Protein AF-A0A3R8L0I9-F1 (afdb_monomer_lite)

Sequence (86 aa):
MEKIANRIVSYLDTDQAAWNEIERMQMILGLQVLIHNIVMTGTILFLALLTGMLWEAAILLTAYGALKMTVGGVHFKTSCACREYN

Secondary structure (DSSP, 8-state):
-HHHHHHHHHHH-SSTTS--HHHHHHHHHHHHHHHHHHHHHHHHHHHHHHTT-HHHHHHHHHHHHHHHHHHS---TTSTTGGGS--

Organism: NCBI:txid2044587

pLDDT: mean 71.38, std 16.13, range [34.78, 90.38]

Foldseek 3Di:
DLVVLVVVLVVVCPPVPPDDPVRSVVSSVVVVVVVVVVVVLVVLCVVCVVVVNNPVSVVVVVVVVVVCCVVVDPVVPPPVVVVVPD

Radius of gyration: 17.26 Å; chains: 1; bounding box: 36×31×45 Å

Structure (mmCIF, N/CA/C/O backbone):
data_AF-A0A3R8L0I9-F1
#
_entry.id   AF-A0A3R8L0I9-F1
#
loop_
_atom_site.group_PDB
_atom_site.id
_atom_site.type_symbol
_atom_site.label_atom_id
_atom_site.label_alt_id
_atom_site.label_comp_id
_atom_site.label_asym_id
_atom_site.label_entity_id
_atom_site.label_seq_id
_atom_site.pdbx_PDB_ins_code
_atom_site.Cartn_x
_atom_site.Cartn_y
_atom_site.Cartn_z
_atom_site.occupancy
_atom_site.B_iso_or_equiv
_atom_site.auth_seq_id
_atom_site.auth_comp_id
_atom_site.auth_asym_id
_atom_site.auth_atom_id
_atom_site.pdbx_PDB_model_num
ATOM 1 N N . MET A 1 1 ? 0.712 11.048 -6.305 1.00 58.66 1 MET A N 1
ATOM 2 C CA . MET A 1 1 ? 1.416 9.746 -6.216 1.00 58.66 1 MET A CA 1
ATOM 3 C C . MET A 1 1 ? 2.499 9.602 -7.282 1.00 58.66 1 MET A C 1
ATOM 5 O O . MET A 1 1 ? 3.564 9.099 -6.960 1.00 58.66 1 MET A O 1
ATOM 9 N N . GLU A 1 2 ? 2.293 10.140 -8.485 1.00 56.25 2 GLU A N 1
ATOM 10 C CA . GLU A 1 2 ? 3.242 10.088 -9.613 1.00 56.25 2 GLU A CA 1
ATOM 11 C C . GLU A 1 2 ? 4.667 10.596 -9.296 1.00 56.25 2 GLU A C 1
ATOM 13 O O . GLU A 1 2 ? 5.641 9.903 -9.555 1.00 56.25 2 GLU A O 1
ATOM 18 N N . LYS A 1 3 ? 4.818 11.744 -8.610 1.00 68.94 3 LYS A N 1
ATOM 19 C CA . LYS A 1 3 ? 6.141 12.272 -8.195 1.00 68.94 3 LYS A CA 1
ATOM 20 C C . LYS A 1 3 ? 6.915 11.353 -7.238 1.00 68.94 3 LYS A C 1
ATOM 22 O O . LYS A 1 3 ? 8.141 11.379 -7.234 1.00 68.94 3 LYS A O 1
ATOM 27 N N . ILE A 1 4 ? 6.212 10.575 -6.410 1.00 68.62 4 ILE A N 1
ATOM 28 C CA . ILE A 1 4 ? 6.825 9.634 -5.457 1.00 68.62 4 ILE A CA 1
ATOM 29 C C . ILE A 1 4 ? 7.232 8.361 -6.200 1.00 68.62 4 ILE A C 1
ATOM 31 O O . ILE A 1 4 ? 8.354 7.894 -6.025 1.00 68.62 4 ILE A O 1
ATOM 35 N N . ALA A 1 5 ? 6.359 7.861 -7.080 1.00 63.19 5 ALA A N 1
ATOM 36 C CA . ALA A 1 5 ? 6.657 6.714 -7.926 1.00 63.19 5 ALA A CA 1
ATOM 37 C C . ALA A 1 5 ? 7.872 6.984 -8.829 1.00 63.19 5 ALA A C 1
ATOM 39 O O . ALA A 1 5 ? 8.819 6.207 -8.809 1.00 63.19 5 ALA A O 1
ATOM 40 N N . ASN A 1 6 ? 7.918 8.139 -9.501 1.00 66.44 6 ASN A N 1
ATOM 41 C CA . ASN A 1 6 ? 9.053 8.535 -10.341 1.00 66.44 6 ASN A CA 1
ATOM 42 C C . ASN A 1 6 ? 10.366 8.659 -9.561 1.00 66.44 6 ASN A C 1
ATOM 44 O O . ASN A 1 6 ? 11.419 8.315 -10.089 1.00 66.44 6 ASN A O 1
ATOM 48 N N . ARG A 1 7 ? 10.324 9.115 -8.301 1.00 69.44 7 ARG A N 1
ATOM 49 C CA . ARG A 1 7 ? 11.520 9.167 -7.449 1.00 69.44 7 ARG A CA 1
ATOM 50 C C . ARG A 1 7 ? 12.049 7.772 -7.142 1.00 69.44 7 ARG A C 1
ATOM 52 O O . ARG A 1 7 ? 13.242 7.547 -7.263 1.00 69.44 7 ARG A O 1
ATOM 59 N N . ILE A 1 8 ? 11.172 6.848 -6.763 1.00 69.44 8 ILE A N 1
ATOM 60 C CA . ILE A 1 8 ? 11.548 5.471 -6.420 1.00 69.44 8 ILE A CA 1
ATOM 61 C C . ILE A 1 8 ? 12.034 4.718 -7.665 1.00 69.44 8 ILE A C 1
ATOM 63 O O . ILE A 1 8 ? 13.064 4.057 -7.600 1.00 69.44 8 ILE A O 1
ATOM 67 N N . VAL A 1 9 ? 11.359 4.883 -8.806 1.00 68.81 9 VAL A N 1
ATOM 68 C CA . VAL A 1 9 ? 11.811 4.349 -10.101 1.00 68.81 9 VAL A CA 1
ATOM 69 C C . VAL A 1 9 ? 13.187 4.907 -10.452 1.00 68.81 9 VAL A C 1
ATOM 71 O O . VAL A 1 9 ? 14.062 4.141 -10.815 1.00 68.81 9 VAL A O 1
ATOM 74 N N . SER A 1 10 ? 13.428 6.205 -10.245 1.00 67.69 10 SER A N 1
ATOM 75 C CA . SER A 1 10 ? 14.747 6.814 -10.457 1.00 67.69 10 SER A CA 1
ATOM 76 C C . SER A 1 10 ? 15.839 6.295 -9.512 1.00 67.69 10 SER A C 1
ATOM 78 O O . SER A 1 10 ? 17.007 6.398 -9.865 1.00 67.69 10 SER A O 1
ATOM 80 N N . TYR A 1 11 ? 15.496 5.778 -8.327 1.00 68.25 11 TYR A N 1
ATOM 81 C CA . TYR A 1 11 ? 16.451 5.091 -7.446 1.00 68.25 11 TYR A CA 1
ATOM 82 C C . TYR A 1 11 ? 16.691 3.636 -7.871 1.00 68.25 11 TYR A C 1
ATOM 84 O O . TYR A 1 11 ? 17.784 3.115 -7.682 1.00 68.25 11 TYR A O 1
ATOM 92 N N . LEU A 1 12 ? 15.685 2.966 -8.435 1.00 66.00 12 LEU A N 1
ATOM 93 C CA . LEU A 1 12 ? 15.808 1.596 -8.953 1.00 66.00 12 LEU A CA 1
ATOM 94 C C . LEU A 1 12 ? 16.544 1.556 -10.303 1.00 66.00 12 LEU A C 1
ATOM 96 O O . LEU A 1 12 ? 17.267 0.609 -10.588 1.00 66.00 12 LEU A O 1
ATOM 100 N N . ASP A 1 13 ? 16.410 2.621 -11.087 1.00 66.69 13 ASP A N 1
ATOM 101 C CA . ASP A 1 13 ? 17.031 2.870 -12.389 1.00 66.69 13 ASP A CA 1
ATOM 102 C C . ASP A 1 13 ? 18.408 3.552 -12.228 1.00 66.69 13 ASP A C 1
ATOM 104 O O . ASP A 1 13 ? 18.696 4.582 -12.835 1.00 66.69 13 ASP A O 1
ATOM 108 N N . THR A 1 14 ? 19.245 3.023 -11.323 1.00 61.47 14 THR A N 1
ATOM 109 C CA . THR A 1 14 ? 20.614 3.539 -11.085 1.00 61.47 14 THR A CA 1
ATOM 110 C C . THR A 1 14 ? 21.542 3.239 -12.276 1.00 61.47 14 THR A C 1
ATOM 112 O O . THR A 1 14 ? 22.511 3.957 -12.505 1.00 61.47 14 THR A O 1
ATOM 115 N N . ASP A 1 15 ? 21.200 2.229 -13.079 1.00 57.00 15 ASP A N 1
ATOM 116 C CA . ASP A 1 15 ? 21.847 1.874 -14.342 1.00 57.00 15 ASP A CA 1
ATOM 117 C C . ASP A 1 15 ? 20.883 2.243 -15.484 1.00 57.00 15 ASP A C 1
ATOM 119 O O . ASP A 1 15 ? 20.130 1.401 -15.974 1.00 57.00 15 ASP A O 1
ATOM 123 N N . GLN A 1 16 ? 20.867 3.526 -15.878 1.00 56.28 16 GLN A N 1
ATOM 124 C CA . GLN A 1 16 ? 19.948 4.135 -16.869 1.00 56.28 16 GLN A CA 1
ATOM 125 C C . GLN A 1 16 ? 19.935 3.464 -18.267 1.00 56.28 16 GLN A C 1
ATOM 127 O O . GLN A 1 16 ? 19.281 3.953 -19.186 1.00 56.28 16 GLN A O 1
ATOM 132 N N . ALA A 1 17 ? 20.677 2.371 -18.456 1.00 56.47 17 ALA A N 1
ATOM 133 C CA . ALA A 1 17 ? 20.777 1.598 -19.688 1.00 56.47 17 ALA A CA 1
ATOM 134 C C . ALA A 1 17 ? 20.018 0.256 -19.648 1.00 56.47 17 ALA A C 1
ATOM 136 O O . ALA A 1 17 ? 19.957 -0.425 -20.670 1.00 56.47 17 ALA A O 1
ATOM 137 N N . ALA A 1 18 ? 19.470 -0.159 -18.499 1.00 62.00 18 ALA A N 1
ATOM 138 C CA . ALA A 1 18 ? 18.964 -1.525 -18.336 1.00 62.00 18 ALA A CA 1
ATOM 139 C C . ALA A 1 18 ? 17.462 -1.714 -18.641 1.00 62.00 18 ALA A C 1
ATOM 141 O O . ALA A 1 18 ? 17.040 -2.856 -18.800 1.00 62.00 18 A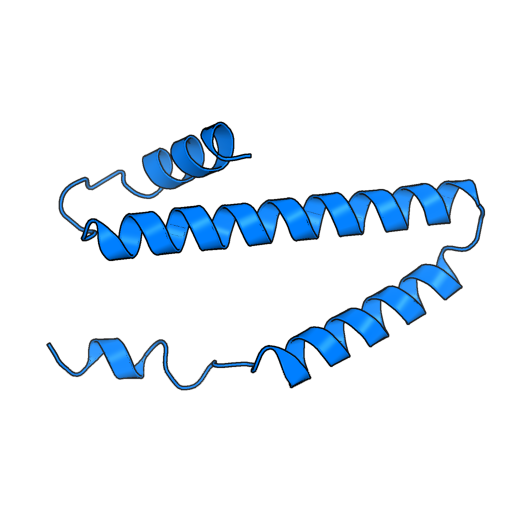LA A O 1
ATOM 142 N N . TRP A 1 19 ? 16.654 -0.644 -18.695 1.00 62.91 19 TRP A N 1
ATOM 143 C CA . TRP A 1 19 ? 15.186 -0.740 -18.762 1.00 62.91 19 TRP A CA 1
ATOM 144 C C . TRP A 1 19 ? 14.643 0.035 -19.965 1.00 62.91 19 TRP A C 1
ATOM 146 O O . TRP A 1 19 ? 14.966 1.207 -20.161 1.00 62.91 19 TRP A O 1
ATOM 156 N N . ASN A 1 20 ? 13.788 -0.604 -20.761 1.00 73.25 20 ASN A N 1
ATOM 157 C CA . ASN A 1 20 ? 13.101 0.049 -21.874 1.00 73.25 20 ASN A CA 1
ATOM 158 C C . ASN A 1 20 ? 11.983 0.985 -21.357 1.00 73.25 20 ASN A C 1
ATOM 160 O O . ASN A 1 20 ? 11.427 0.774 -20.278 1.00 73.25 20 ASN A O 1
ATOM 164 N N . GLU A 1 21 ? 11.585 1.991 -22.143 1.00 74.75 21 GLU A N 1
ATOM 165 C CA . GLU A 1 21 ? 10.584 3.004 -21.748 1.00 74.75 21 GLU A CA 1
ATOM 166 C C . GLU A 1 21 ? 9.244 2.375 -21.311 1.00 74.75 21 GLU A C 1
ATOM 168 O O . GLU A 1 21 ? 8.594 2.823 -20.364 1.00 74.75 21 GLU A O 1
ATOM 173 N N . ILE A 1 22 ? 8.854 1.270 -21.956 1.00 75.00 22 ILE A N 1
ATOM 174 C CA . ILE A 1 22 ? 7.649 0.505 -21.607 1.00 75.00 22 ILE A CA 1
ATOM 175 C C . ILE A 1 22 ? 7.779 -0.136 -20.219 1.00 75.00 22 ILE A C 1
ATOM 177 O O . ILE A 1 22 ? 6.842 -0.065 -19.423 1.00 75.00 22 ILE A O 1
ATOM 181 N N . GLU A 1 23 ? 8.931 -0.732 -19.907 1.00 73.06 23 GLU A N 1
ATOM 182 C CA . GLU A 1 23 ? 9.190 -1.363 -18.605 1.00 73.06 23 GLU A CA 1
ATOM 183 C C . GLU A 1 23 ? 9.201 -0.312 -17.493 1.00 73.06 23 GLU A C 1
ATOM 185 O O . GLU A 1 23 ? 8.641 -0.523 -16.413 1.00 73.06 23 GLU A O 1
ATOM 190 N N . ARG A 1 24 ? 9.751 0.871 -17.787 1.00 71.81 24 ARG A N 1
ATOM 191 C CA . ARG A 1 24 ? 9.749 2.021 -16.881 1.00 71.81 24 ARG A CA 1
ATOM 192 C C . ARG A 1 24 ? 8.329 2.487 -16.564 1.00 71.81 24 ARG A C 1
ATOM 194 O O . ARG A 1 24 ? 7.981 2.629 -15.389 1.00 71.81 24 ARG A O 1
ATOM 201 N N . MET A 1 25 ? 7.482 2.657 -17.581 1.00 75.62 25 MET A N 1
ATOM 202 C CA . MET A 1 25 ? 6.072 3.018 -17.386 1.00 75.62 25 MET A CA 1
ATOM 203 C C . MET A 1 25 ? 5.291 1.943 -16.621 1.00 75.62 25 MET A C 1
ATOM 205 O O . MET A 1 25 ? 4.513 2.278 -15.723 1.00 75.62 25 MET A O 1
ATOM 209 N N . GLN A 1 26 ? 5.516 0.659 -16.915 1.00 77.25 26 GLN A N 1
ATOM 210 C CA . GLN A 1 26 ? 4.894 -0.445 -16.175 1.00 77.25 26 GLN A CA 1
ATOM 211 C C . GLN A 1 26 ? 5.309 -0.446 -14.698 1.00 77.25 26 GLN A C 1
ATOM 213 O O . GLN A 1 26 ? 4.458 -0.640 -13.826 1.00 77.25 26 GLN A O 1
ATOM 218 N N . MET A 1 27 ? 6.582 -0.170 -14.399 1.00 78.00 27 MET A N 1
ATOM 219 C CA . MET A 1 27 ? 7.080 -0.090 -13.024 1.00 78.00 27 MET A CA 1
ATOM 220 C C . MET A 1 27 ? 6.471 1.097 -12.266 1.00 78.00 27 MET A C 1
ATOM 222 O O . MET A 1 27 ? 6.009 0.927 -11.136 1.00 78.00 27 MET A O 1
ATOM 226 N N . ILE A 1 28 ? 6.397 2.277 -12.896 1.00 76.69 28 ILE A N 1
ATOM 227 C CA . ILE A 1 28 ? 5.753 3.470 -12.319 1.00 76.69 28 ILE A CA 1
ATOM 228 C C . ILE A 1 28 ? 4.284 3.178 -11.992 1.00 76.69 28 ILE A C 1
ATOM 230 O O . ILE A 1 28 ? 3.832 3.457 -10.876 1.00 76.69 28 ILE A O 1
ATOM 234 N N . LEU A 1 29 ? 3.549 2.577 -12.933 1.00 78.81 29 LEU A N 1
ATOM 235 C CA . LEU A 1 29 ? 2.138 2.239 -12.752 1.00 78.81 29 LEU A CA 1
ATOM 236 C C . LEU A 1 29 ? 1.952 1.204 -11.633 1.00 78.81 29 LEU A C 1
ATOM 238 O O . LEU A 1 29 ? 1.120 1.393 -10.742 1.00 78.81 29 LEU A O 1
ATOM 242 N N . GLY A 1 30 ? 2.758 0.139 -11.637 1.00 78.94 30 GLY A N 1
ATOM 243 C CA . GLY A 1 30 ? 2.724 -0.906 -10.614 1.00 78.94 30 GLY A CA 1
ATOM 244 C C . GLY A 1 30 ? 3.004 -0.353 -9.218 1.00 78.94 30 GLY A C 1
ATOM 245 O O . GLY A 1 30 ? 2.275 -0.643 -8.267 1.00 78.94 30 GLY A O 1
ATOM 246 N N . LEU A 1 31 ? 4.001 0.523 -9.101 1.00 79.38 31 LEU A N 1
ATOM 247 C CA . LEU A 1 31 ? 4.345 1.178 -7.847 1.00 79.38 31 LEU A CA 1
ATOM 248 C C . LEU A 1 31 ? 3.254 2.149 -7.380 1.00 79.38 31 LEU A C 1
ATOM 250 O O . LEU A 1 31 ? 2.937 2.196 -6.190 1.00 79.38 31 LEU A O 1
ATOM 254 N N . GLN A 1 32 ? 2.637 2.897 -8.294 1.00 80.62 32 GLN A N 1
ATOM 255 C CA . GLN A 1 32 ? 1.518 3.776 -7.965 1.00 80.62 32 GLN A CA 1
ATOM 256 C C . GLN A 1 32 ? 0.319 2.985 -7.429 1.00 80.62 32 GLN A C 1
ATOM 258 O O . GLN A 1 32 ? -0.267 3.377 -6.416 1.00 80.62 32 GLN A O 1
ATOM 263 N N . VAL A 1 33 ? -0.015 1.855 -8.058 1.00 82.56 33 VAL A N 1
ATOM 264 C CA . VAL A 1 33 ? -1.083 0.956 -7.593 1.00 82.56 33 VAL A CA 1
ATOM 265 C C . VAL A 1 33 ? -0.733 0.344 -6.234 1.00 82.56 33 VAL A C 1
ATOM 267 O O . VAL A 1 33 ? -1.598 0.263 -5.358 1.00 82.56 33 VAL A O 1
ATOM 270 N N . LEU A 1 34 ? 0.525 -0.049 -6.020 1.00 81.00 34 LEU A N 1
ATOM 271 C CA . LEU A 1 34 ? 0.994 -0.588 -4.744 1.00 81.00 34 LEU A CA 1
ATOM 272 C C . LEU A 1 34 ? 0.852 0.440 -3.615 1.00 81.00 34 LEU A C 1
ATOM 274 O O . LEU A 1 34 ? 0.208 0.155 -2.605 1.00 81.00 34 LEU A O 1
ATOM 278 N N . ILE A 1 35 ? 1.393 1.647 -3.806 1.00 81.94 35 ILE A N 1
ATOM 279 C CA . ILE A 1 35 ? 1.322 2.733 -2.819 1.00 81.94 35 ILE A CA 1
ATOM 280 C C . ILE A 1 35 ? -0.138 3.077 -2.522 1.00 81.94 35 ILE A C 1
ATOM 282 O O . ILE A 1 35 ? -0.512 3.190 -1.355 1.00 81.94 35 ILE A O 1
ATOM 286 N N . HIS A 1 36 ? -0.981 3.190 -3.552 1.00 84.00 36 HIS A N 1
ATOM 287 C CA . HIS A 1 36 ? -2.397 3.482 -3.354 1.00 84.00 36 HIS A CA 1
ATOM 288 C C . HIS A 1 36 ? -3.084 2.405 -2.501 1.00 84.00 36 HIS A C 1
ATOM 290 O O . HIS A 1 36 ? -3.827 2.742 -1.574 1.00 84.00 36 HIS A O 1
ATOM 296 N N . ASN A 1 37 ? -2.829 1.124 -2.779 1.00 83.19 37 ASN A N 1
ATOM 297 C CA . ASN A 1 37 ? -3.419 0.023 -2.018 1.00 83.19 37 ASN A CA 1
ATOM 298 C C . ASN A 1 37 ? -2.933 -0.002 -0.561 1.00 83.19 37 ASN A C 1
ATOM 300 O O . ASN A 1 37 ? -3.742 -0.249 0.334 1.00 83.19 37 ASN A O 1
ATOM 304 N N . ILE A 1 38 ? -1.649 0.280 -0.312 1.00 85.25 38 ILE A N 1
ATOM 305 C CA . ILE A 1 38 ? -1.089 0.360 1.047 1.00 85.25 38 ILE A CA 1
ATOM 306 C C . ILE A 1 38 ? -1.747 1.501 1.822 1.00 85.25 38 ILE A C 1
ATOM 308 O O . ILE A 1 38 ? -2.224 1.286 2.933 1.00 85.25 38 ILE A O 1
ATOM 312 N N . VAL A 1 39 ? -1.822 2.693 1.224 1.00 89.25 39 VAL A N 1
ATOM 313 C CA . VAL A 1 39 ? -2.435 3.864 1.865 1.00 89.25 39 VAL A CA 1
ATOM 314 C C . VAL A 1 39 ? -3.905 3.597 2.176 1.00 89.25 39 VAL A C 1
ATOM 316 O O . VAL A 1 39 ? -4.329 3.828 3.302 1.00 89.25 39 VAL A O 1
ATOM 319 N N . MET A 1 40 ? -4.667 3.057 1.221 1.00 87.00 40 MET A N 1
ATOM 320 C CA . MET A 1 40 ? -6.088 2.750 1.420 1.00 87.00 40 MET A CA 1
ATOM 321 C C . MET A 1 40 ? -6.304 1.678 2.499 1.00 87.00 40 MET A C 1
ATOM 323 O O . MET A 1 40 ? -7.197 1.797 3.330 1.00 87.00 40 MET A O 1
ATOM 327 N N . THR A 1 41 ? -5.471 0.637 2.525 1.00 86.75 41 THR A N 1
ATOM 328 C CA . THR A 1 41 ? -5.551 -0.403 3.563 1.00 86.75 41 THR A CA 1
ATOM 329 C C . THR A 1 41 ? -5.212 0.170 4.938 1.00 86.75 41 THR A C 1
ATOM 331 O O . THR A 1 41 ? -5.914 -0.093 5.914 1.00 86.75 41 THR A O 1
ATOM 334 N N . GLY A 1 42 ? -4.167 0.997 5.010 1.00 87.38 42 GLY A N 1
ATOM 335 C CA . GLY A 1 42 ? -3.757 1.675 6.234 1.00 87.38 42 GLY A CA 1
ATOM 336 C C . GLY A 1 42 ? -4.839 2.603 6.780 1.00 87.38 42 GLY A C 1
ATOM 337 O O . GLY A 1 42 ? -5.097 2.582 7.981 1.00 87.38 42 GLY A O 1
ATOM 338 N N . THR A 1 43 ? -5.524 3.369 5.924 1.00 88.44 43 THR A N 1
ATOM 339 C CA . THR A 1 43 ? -6.621 4.244 6.367 1.00 88.44 43 THR A CA 1
ATOM 340 C C . THR A 1 43 ? -7.821 3.451 6.876 1.00 88.44 43 THR A C 1
ATOM 342 O O . THR A 1 43 ? -8.392 3.830 7.895 1.00 88.44 43 THR A O 1
ATOM 345 N N . ILE A 1 44 ? -8.179 2.336 6.232 1.00 87.12 44 ILE A N 1
ATOM 346 C CA . ILE A 1 44 ? -9.267 1.459 6.697 1.00 87.12 44 ILE A CA 1
ATOM 347 C C . ILE A 1 44 ? -8.935 0.865 8.071 1.00 87.12 44 ILE A C 1
ATOM 349 O O . ILE A 1 44 ? -9.768 0.919 8.974 1.00 87.12 44 ILE A O 1
ATOM 353 N N . LEU A 1 45 ? -7.715 0.354 8.260 1.00 86.31 45 LEU A N 1
ATOM 354 C CA . LEU A 1 45 ? -7.276 -0.188 9.551 1.00 86.31 45 LEU A CA 1
ATOM 355 C C . LEU A 1 45 ? -7.213 0.889 10.641 1.00 86.31 45 LEU A C 1
ATOM 357 O O . LEU A 1 45 ? -7.603 0.637 11.779 1.00 86.31 45 LEU A O 1
ATOM 361 N N . PHE A 1 46 ? -6.770 2.098 10.295 1.00 88.25 46 PHE A N 1
ATOM 362 C CA . PHE A 1 46 ? -6.739 3.224 11.225 1.00 88.25 46 PHE A CA 1
ATOM 363 C C . PHE A 1 46 ? -8.148 3.646 11.660 1.00 88.25 46 PHE A C 1
ATOM 365 O O . PHE A 1 46 ? -8.391 3.856 12.846 1.00 88.25 46 PHE A O 1
ATOM 372 N N . LEU A 1 47 ? -9.102 3.716 10.727 1.00 87.88 47 LEU A N 1
ATOM 373 C CA . LEU A 1 47 ? -10.501 3.992 11.055 1.00 87.88 47 LEU A CA 1
ATOM 374 C C . LEU A 1 47 ? -11.106 2.879 11.917 1.00 87.88 47 LEU A C 1
ATOM 376 O O . LEU A 1 47 ? -11.773 3.179 12.903 1.00 87.88 47 LEU A O 1
ATOM 380 N N . ALA A 1 48 ? -10.815 1.615 11.606 1.00 87.69 48 ALA A N 1
ATOM 381 C CA . ALA A 1 48 ? -11.273 0.473 12.393 1.00 87.69 48 ALA A CA 1
ATOM 382 C C . ALA A 1 48 ? -10.736 0.487 13.834 1.00 87.69 48 ALA A C 1
ATOM 384 O O . ALA A 1 48 ? -11.450 0.104 14.762 1.00 87.69 48 ALA A O 1
ATOM 385 N N . LEU A 1 49 ? -9.498 0.960 14.027 1.00 87.19 49 LEU A N 1
ATOM 386 C CA . LEU A 1 49 ? -8.905 1.162 15.349 1.00 87.19 49 LEU A CA 1
ATOM 387 C C . LEU A 1 49 ? -9.683 2.209 16.152 1.00 87.19 49 LEU A C 1
ATOM 389 O O . LEU A 1 49 ? -9.995 1.971 17.316 1.00 87.19 49 LEU A O 1
ATOM 393 N N . LEU A 1 50 ? -10.029 3.339 15.527 1.00 90.38 50 LEU A N 1
ATOM 394 C CA . LEU A 1 50 ? -10.801 4.402 16.177 1.00 90.38 50 LEU A CA 1
ATOM 395 C C . LEU A 1 50 ? -12.220 3.955 16.544 1.00 90.38 50 LEU A C 1
ATOM 397 O O . LEU A 1 50 ? -12.747 4.376 17.570 1.00 90.38 50 LEU A O 1
ATOM 401 N N . THR A 1 51 ? -12.837 3.102 15.726 1.00 89.00 51 THR A N 1
ATOM 402 C CA . THR A 1 51 ? -14.194 2.594 15.967 1.00 89.00 51 THR A CA 1
ATOM 403 C C . THR A 1 51 ? -14.236 1.343 16.847 1.00 89.00 51 THR A C 1
ATOM 405 O O . THR A 1 51 ? -15.323 0.857 17.141 1.00 89.00 51 THR A O 1
ATOM 408 N N . GLY A 1 52 ? -13.085 0.787 17.242 1.00 87.12 52 GLY A N 1
ATOM 409 C CA . GLY A 1 52 ? -13.006 -0.447 18.034 1.00 87.12 52 GLY A CA 1
ATOM 410 C C . GLY A 1 52 ? -13.395 -1.728 17.279 1.00 87.12 52 GLY A C 1
ATOM 411 O O . GLY A 1 52 ? -13.601 -2.755 17.914 1.00 87.12 52 GLY A O 1
ATOM 412 N N . MET A 1 53 ? -13.468 -1.691 15.943 1.00 87.81 53 MET A N 1
ATOM 413 C CA . MET A 1 53 ? -13.904 -2.806 15.077 1.00 87.81 53 MET A CA 1
ATOM 414 C C . MET A 1 53 ? -12.719 -3.476 14.364 1.00 87.81 53 MET A C 1
ATOM 416 O O . MET A 1 53 ? -12.735 -3.730 13.156 1.00 87.81 53 MET A O 1
ATOM 420 N N . LEU A 1 54 ? -11.617 -3.679 15.088 1.00 82.75 54 LEU A N 1
ATOM 421 C CA . LEU A 1 54 ? -10.377 -4.203 14.506 1.00 82.75 54 LEU A CA 1
ATOM 422 C C . LEU A 1 54 ? -10.536 -5.625 13.962 1.00 82.75 54 LEU A C 1
ATOM 424 O O . LEU A 1 54 ? -9.936 -5.966 12.944 1.00 82.75 54 LEU A O 1
ATOM 428 N N . TRP A 1 55 ? -11.328 -6.454 14.641 1.00 81.69 55 TRP A N 1
ATOM 429 C CA . TRP A 1 55 ? -11.497 -7.861 14.293 1.00 81.69 55 TRP A CA 1
AT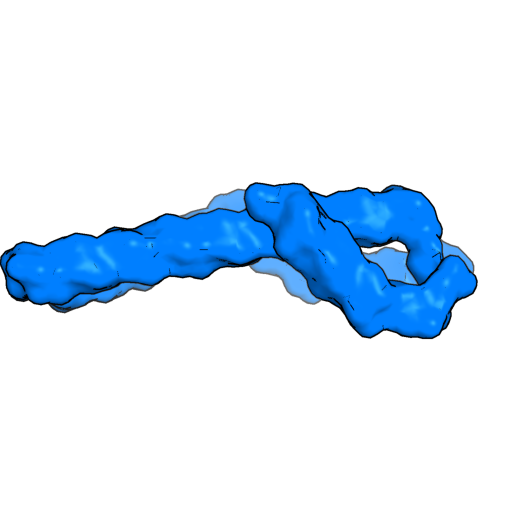OM 430 C C . TRP A 1 55 ? -12.323 -8.028 13.015 1.00 81.69 55 TRP A C 1
ATOM 432 O O . TRP A 1 55 ? -11.925 -8.745 12.095 1.00 81.69 55 TRP A O 1
ATOM 442 N N . GLU A 1 56 ? -13.430 -7.296 12.914 1.00 85.81 56 GLU A N 1
ATOM 443 C CA . GLU A 1 56 ? -14.293 -7.258 11.737 1.00 85.81 56 GLU A CA 1
ATOM 444 C C . GLU A 1 56 ? -13.529 -6.723 10.526 1.00 85.81 56 GLU A C 1
ATOM 446 O O . GLU A 1 56 ? -13.583 -7.309 9.442 1.00 85.81 56 GLU A O 1
ATOM 451 N N . ALA A 1 57 ? -12.753 -5.654 10.722 1.00 85.81 57 ALA A N 1
ATOM 452 C CA . A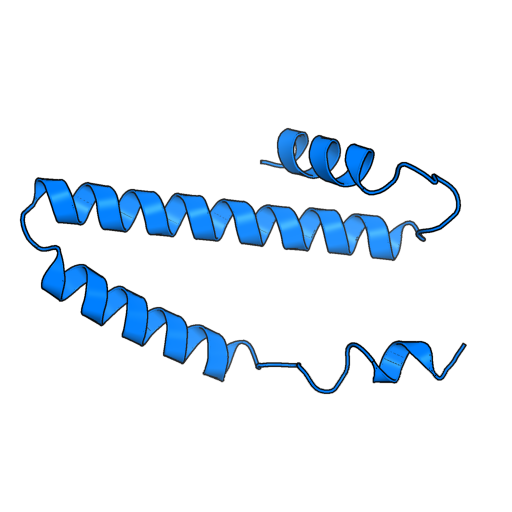LA A 1 57 ? -11.909 -5.093 9.677 1.00 85.81 57 ALA A CA 1
ATOM 453 C C . ALA A 1 57 ? -10.820 -6.074 9.219 1.00 85.81 57 ALA A C 1
ATOM 455 O O . ALA A 1 57 ? -10.559 -6.166 8.021 1.00 85.81 57 ALA A O 1
ATOM 456 N N . ALA A 1 58 ? -10.216 -6.843 10.131 1.00 84.31 58 ALA A N 1
ATOM 457 C CA . ALA A 1 58 ? -9.222 -7.856 9.780 1.00 84.31 58 ALA A CA 1
ATOM 458 C C . ALA A 1 58 ? -9.826 -8.995 8.939 1.00 84.31 58 ALA A C 1
ATOM 460 O O . ALA A 1 58 ? -9.229 -9.411 7.940 1.00 84.31 58 ALA A O 1
ATOM 461 N N . ILE A 1 59 ? -11.028 -9.463 9.294 1.00 87.00 59 ILE A N 1
ATOM 462 C CA . ILE A 1 59 ? -11.754 -10.485 8.523 1.00 87.00 59 ILE A CA 1
ATOM 463 C C . ILE A 1 59 ? -12.089 -9.953 7.127 1.00 87.00 59 ILE A C 1
ATOM 465 O O . ILE A 1 59 ? -11.805 -10.619 6.128 1.00 87.00 59 ILE A O 1
ATOM 469 N N . LEU A 1 60 ? -12.640 -8.739 7.049 1.00 85.31 60 LEU A N 1
ATOM 470 C CA . LEU A 1 60 ? -13.014 -8.109 5.785 1.00 85.31 60 LEU A CA 1
ATOM 471 C C . LEU A 1 60 ? -11.791 -7.894 4.882 1.00 85.31 60 LEU A C 1
ATOM 473 O O . LEU A 1 60 ? -11.844 -8.187 3.688 1.00 85.31 60 LEU A O 1
ATOM 477 N N . LEU A 1 61 ? -10.676 -7.435 5.458 1.00 86.12 61 LEU A N 1
ATOM 478 C CA . LEU A 1 61 ? -9.428 -7.213 4.734 1.00 86.12 61 LEU A CA 1
ATOM 479 C C . LEU A 1 61 ? -8.855 -8.523 4.186 1.00 86.12 61 LEU A C 1
ATOM 481 O O . LEU A 1 61 ? -8.416 -8.569 3.038 1.00 86.12 61 LEU A O 1
ATOM 485 N N . THR A 1 62 ? -8.896 -9.593 4.980 1.00 84.50 62 THR A N 1
ATOM 486 C CA . THR A 1 62 ? -8.411 -10.919 4.574 1.00 84.50 62 THR A CA 1
ATOM 487 C C . THR A 1 62 ? -9.280 -11.506 3.462 1.00 84.50 62 THR A C 1
ATOM 489 O O . THR A 1 62 ? -8.753 -11.980 2.455 1.00 84.50 62 THR A O 1
ATOM 492 N N . ALA A 1 63 ? -10.607 -11.414 3.591 1.00 86.31 63 ALA A N 1
ATOM 493 C CA . ALA A 1 63 ? -11.548 -11.874 2.571 1.00 86.31 63 ALA A CA 1
ATOM 494 C C . ALA A 1 63 ? -11.398 -11.089 1.258 1.00 86.31 63 ALA A C 1
ATOM 496 O O . ALA A 1 63 ? -11.319 -11.682 0.180 1.00 86.31 63 ALA A O 1
ATOM 497 N N . TYR A 1 64 ? -11.287 -9.761 1.343 1.00 84.25 64 TYR A N 1
ATOM 498 C CA . TYR A 1 64 ? -11.043 -8.908 0.184 1.00 84.25 64 TYR A CA 1
ATOM 499 C C . TYR A 1 64 ? -9.681 -9.192 -0.464 1.00 84.25 64 TYR A C 1
ATOM 501 O O . TYR A 1 64 ? -9.588 -9.278 -1.687 1.00 84.25 64 TYR A O 1
ATOM 509 N N . GLY A 1 65 ? -8.630 -9.393 0.336 1.00 82.12 65 GLY A N 1
ATOM 510 C CA . GLY A 1 65 ? -7.303 -9.776 -0.148 1.00 82.12 65 GLY A CA 1
ATOM 511 C C . GLY A 1 65 ? -7.321 -11.102 -0.909 1.00 82.12 65 GLY A C 1
ATOM 512 O O . GLY A 1 65 ? -6.804 -11.174 -2.025 1.00 82.12 65 GLY A O 1
ATOM 513 N N . ALA A 1 66 ? -7.983 -12.123 -0.359 1.00 82.56 66 ALA A N 1
ATOM 514 C CA . ALA A 1 66 ? -8.155 -13.420 -1.012 1.00 82.56 66 ALA A CA 1
ATOM 515 C C . ALA A 1 66 ? -8.957 -13.307 -2.322 1.00 82.56 66 ALA A C 1
ATOM 517 O O . ALA A 1 66 ? -8.571 -13.876 -3.347 1.00 82.56 66 ALA A O 1
ATOM 518 N N . LEU A 1 67 ? -10.035 -12.517 -2.330 1.00 81.06 67 LEU A N 1
ATOM 519 C CA . LEU A 1 67 ? -10.816 -12.249 -3.539 1.00 81.06 67 LEU A CA 1
ATOM 520 C C . LEU A 1 67 ? -9.974 -11.526 -4.604 1.00 81.06 67 LEU A C 1
ATOM 522 O O . LEU A 1 67 ? -10.002 -11.875 -5.781 1.00 81.06 67 LEU A O 1
ATOM 526 N N . LYS A 1 68 ? -9.161 -10.550 -4.199 1.00 78.94 68 LYS A N 1
ATOM 527 C CA . LYS A 1 68 ? -8.294 -9.809 -5.119 1.00 78.94 68 LYS A CA 1
ATOM 528 C C . LYS A 1 68 ? -7.196 -10.691 -5.714 1.00 78.94 68 LYS A C 1
ATOM 530 O O . LYS A 1 68 ? -6.887 -10.545 -6.892 1.00 78.94 68 LYS A O 1
ATOM 535 N N . MET A 1 69 ? -6.638 -11.623 -4.940 1.00 74.06 69 MET A N 1
ATOM 536 C CA . MET A 1 69 ? -5.666 -12.602 -5.444 1.00 74.06 69 MET A CA 1
ATOM 537 C C . MET A 1 69 ? -6.296 -13.604 -6.420 1.00 74.06 69 MET A C 1
ATOM 539 O O . MET A 1 69 ? -5.664 -13.981 -7.404 1.00 74.06 69 MET A O 1
ATOM 543 N N . THR A 1 70 ? -7.542 -14.018 -6.178 1.00 74.75 70 THR A N 1
ATOM 544 C CA . THR A 1 70 ? -8.251 -14.969 -7.051 1.00 74.75 70 THR A CA 1
ATOM 545 C C . THR A 1 70 ? -8.735 -14.324 -8.353 1.00 74.75 70 THR A C 1
ATOM 547 O O . THR A 1 70 ? -8.556 -14.916 -9.413 1.00 74.75 70 THR A O 1
ATOM 550 N N . VAL A 1 71 ? -9.274 -13.100 -8.306 1.00 69.44 71 VAL A N 1
ATOM 551 C CA . VAL A 1 71 ? -9.803 -12.384 -9.487 1.00 69.44 71 VAL A CA 1
ATOM 552 C C . VAL A 1 71 ? -8.711 -11.648 -10.267 1.00 69.44 71 VAL A C 1
ATOM 554 O O . VAL A 1 71 ? -8.753 -11.601 -11.492 1.00 69.44 71 VAL A O 1
ATOM 557 N N . GLY A 1 72 ? -7.708 -11.095 -9.579 1.00 59.34 72 GLY A N 1
ATOM 558 C CA . GLY A 1 72 ? -6.560 -10.445 -10.220 1.00 59.34 72 GLY A CA 1
ATOM 559 C C . GLY A 1 72 ? -5.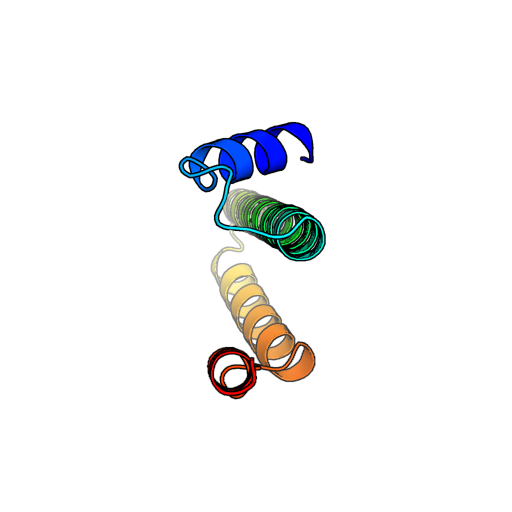607 -11.424 -10.907 1.00 59.34 72 GLY A C 1
ATOM 560 O O . GLY A 1 72 ? -4.724 -10.989 -11.638 1.00 59.34 72 GLY A O 1
ATOM 561 N N . GLY A 1 73 ? -5.798 -12.728 -10.679 1.00 51.97 73 GLY A N 1
ATOM 562 C CA . GLY A 1 73 ? -4.903 -13.784 -11.117 1.00 51.97 73 GLY A CA 1
ATOM 563 C C . GLY A 1 73 ? -3.579 -13.714 -10.363 1.00 51.97 73 GLY A C 1
ATOM 564 O O . GLY A 1 73 ? -2.792 -12.783 -10.521 1.00 51.97 73 GLY A O 1
ATOM 565 N N . VAL A 1 74 ? -3.264 -14.742 -9.576 1.00 48.75 74 VAL A N 1
ATOM 566 C CA . VAL A 1 74 ? -1.878 -14.972 -9.153 1.00 48.75 74 VAL A CA 1
ATOM 567 C C . VAL A 1 74 ? -1.109 -15.425 -10.397 1.00 48.75 74 VAL A C 1
ATOM 569 O O . VAL A 1 74 ? -0.913 -16.614 -10.636 1.00 48.75 74 VAL A O 1
ATOM 572 N N . HIS A 1 75 ? -0.714 -14.473 -11.244 1.00 47.75 75 HIS A N 1
ATOM 573 C CA . HIS A 1 75 ? 0.022 -14.715 -12.484 1.00 47.75 75 HIS A CA 1
ATOM 574 C C . HIS A 1 75 ? 1.502 -15.018 -12.184 1.00 4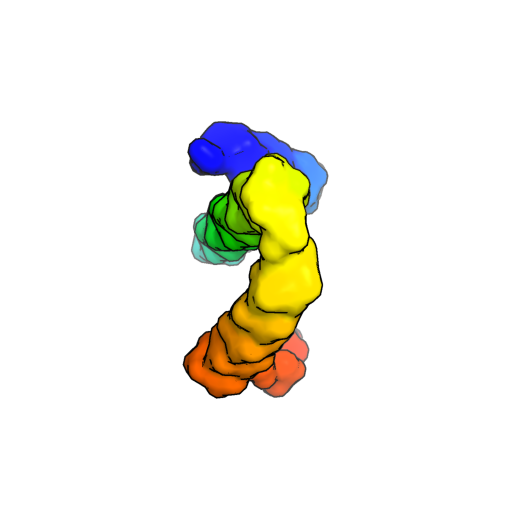7.75 75 HIS A C 1
ATOM 576 O O . HIS A 1 75 ? 2.418 -14.460 -12.775 1.00 47.75 75 HIS A O 1
ATOM 582 N N . PHE A 1 76 ? 1.756 -15.935 -11.246 1.00 43.88 76 PHE A N 1
ATOM 583 C CA . PHE A 1 76 ? 3.102 -16.398 -10.889 1.00 43.88 76 PHE A CA 1
ATOM 584 C C . PHE A 1 76 ? 3.738 -17.276 -11.976 1.00 43.88 76 PHE A C 1
ATOM 586 O O . PHE A 1 76 ? 4.885 -17.691 -11.843 1.00 43.88 76 PHE A O 1
ATOM 593 N N . LYS A 1 77 ? 3.003 -17.590 -13.051 1.00 38.41 77 LYS A N 1
ATOM 594 C CA . LYS A 1 77 ? 3.456 -18.493 -14.116 1.00 38.41 77 LYS A CA 1
ATOM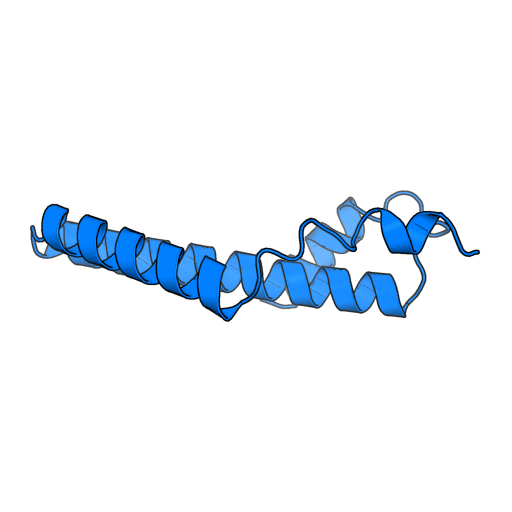 595 C C . LYS A 1 77 ? 4.056 -17.808 -15.347 1.00 38.41 77 LYS A C 1
ATOM 597 O O . LYS A 1 77 ? 4.591 -18.522 -16.186 1.00 38.41 77 LYS A O 1
ATOM 602 N N . THR A 1 78 ? 4.052 -16.475 -15.454 1.00 41.59 78 THR A N 1
ATOM 603 C CA . THR A 1 78 ? 4.487 -15.806 -16.705 1.00 41.59 78 THR A CA 1
ATOM 604 C C . THR A 1 78 ? 5.520 -14.694 -16.523 1.00 41.59 78 THR A C 1
ATOM 606 O O . THR A 1 78 ? 5.945 -14.116 -17.512 1.00 41.59 78 THR A O 1
ATOM 609 N N . SER A 1 79 ? 6.008 -14.411 -15.312 1.00 41.22 79 SER A N 1
ATOM 610 C CA . SER A 1 79 ? 7.132 -13.463 -15.173 1.00 41.22 79 SER A CA 1
ATOM 611 C C . SER A 1 79 ? 8.485 -14.096 -15.528 1.00 41.22 79 SER A C 1
ATOM 613 O O . SER A 1 79 ? 9.354 -13.404 -16.043 1.00 41.22 79 SER A O 1
ATOM 615 N N . CYS A 1 80 ? 8.662 -15.412 -15.331 1.00 39.97 80 CYS A N 1
ATOM 616 C CA . CYS A 1 80 ? 9.866 -16.122 -15.795 1.00 39.97 80 CYS A CA 1
ATOM 617 C C . CYS A 1 80 ? 9.791 -16.531 -17.274 1.00 39.97 80 CYS A C 1
ATOM 619 O O . CYS A 1 80 ? 10.813 -16.540 -17.948 1.00 39.97 80 CYS A O 1
ATOM 621 N N . ALA A 1 81 ? 8.595 -16.821 -17.801 1.00 38.06 81 ALA A N 1
ATOM 622 C CA . ALA A 1 81 ? 8.434 -17.275 -19.186 1.00 38.06 81 ALA A CA 1
ATOM 623 C C . ALA A 1 81 ? 8.727 -16.177 -20.228 1.00 38.06 81 ALA A C 1
ATOM 625 O O . ALA A 1 81 ? 9.091 -16.490 -21.356 1.00 38.06 81 ALA A O 1
ATOM 626 N N . CYS A 1 82 ? 8.633 -14.895 -19.856 1.00 42.59 82 CYS A N 1
ATOM 627 C CA . CYS A 1 82 ? 9.011 -13.783 -20.735 1.00 42.59 82 CYS A CA 1
ATOM 628 C C . CYS A 1 82 ? 10.523 -13.479 -20.746 1.00 42.59 82 CYS A C 1
ATOM 630 O O . CYS A 1 82 ? 10.933 -12.561 -21.448 1.00 42.59 82 CYS A O 1
ATOM 632 N N . ARG A 1 83 ? 11.357 -14.222 -19.995 1.00 34.97 83 ARG A N 1
ATOM 633 C CA . ARG A 1 83 ? 12.828 -14.072 -20.018 1.00 34.97 83 ARG A CA 1
ATOM 634 C C . ARG A 1 83 ? 13.536 -15.071 -20.945 1.00 34.97 83 ARG A C 1
ATOM 636 O O . ARG A 1 83 ? 14.715 -14.899 -21.212 1.00 34.97 83 ARG A O 1
ATOM 643 N N . GLU A 1 84 ? 12.839 -16.097 -21.433 1.00 34.78 84 GLU A N 1
ATOM 644 C CA . GLU A 1 84 ? 13.424 -17.159 -22.277 1.00 34.78 84 GLU A CA 1
ATOM 645 C C . GLU A 1 84 ? 13.152 -16.996 -23.782 1.00 34.78 84 GLU A C 1
ATOM 647 O O . GLU A 1 84 ? 13.590 -17.824 -24.573 1.00 34.78 84 GLU A O 1
ATOM 652 N N . TYR A 1 85 ? 12.477 -15.920 -24.195 1.00 38.81 85 TYR A N 1
ATOM 653 C CA . TYR A 1 85 ? 12.312 -15.555 -25.607 1.00 38.81 85 TYR A CA 1
ATOM 654 C C . TYR A 1 85 ? 12.618 -14.067 -25.826 1.00 38.81 85 TYR A C 1
ATOM 656 O O . TYR A 1 85 ? 11.720 -13.255 -26.041 1.00 38.81 85 TYR A O 1
ATOM 664 N N . ASN A 1 86 ? 13.900 -13.717 -25.736 1.00 36.41 86 ASN A N 1
ATOM 665 C CA . ASN A 1 86 ? 14.552 -12.708 -26.578 1.00 36.41 86 ASN A CA 1
ATOM 666 C C . ASN A 1 86 ? 16.055 -12.980 -26.601 1.00 36.41 86 ASN A C 1
ATOM 668 O O . ASN A 1 86 ? 16.660 -12.977 -25.506 1.00 36.41 86 ASN A O 1
#

InterPro domains:
  IPR006741 Accessory gene regulator B [PF04647] (3-82)